Protein AF-A0A8H7QK70-F1 (afdb_monomer_lite)

Secondary structure (DSSP, 8-state):
-HHHHHHHTHHHHHHHHHHHHHHTTHHHHHHT---TTTS-HHHHHHHHHHHHHTHHHHHHHHSGGGHHHHHHHHHHHHHHHHHHHHHHHS--TTT-HHHHHHHHHHHHHHHHHHHHHHHHHHHHHHHHTT-

Structure (mmCIF, N/CA/C/O backbone):
data_AF-A0A8H7QK70-F1
#
_entry.id   AF-A0A8H7QK70-F1
#
loop_
_atom_site.group_PDB
_atom_site.id
_atom_site.type_symbol
_atom_site.label_atom_id
_atom_site.label_alt_id
_atom_site.label_comp_id
_atom_site.label_asym_id
_atom_site.label_entity_id
_atom_site.label_seq_id
_atom_site.pdbx_PDB_ins_code
_atom_site.Cartn_x
_atom_site.Cartn_y
_atom_site.Cartn_z
_atom_site.occupancy
_atom_site.B_iso_or_equiv
_atom_site.auth_seq_id
_atom_site.auth_comp_id
_atom_site.auth_asym_id
_atom_site.auth_atom_id
_atom_site.pdbx_PDB_model_num
ATOM 1 N N . THR A 1 1 ? 9.447 -14.482 -4.063 1.00 76.56 1 THR A N 1
ATOM 2 C CA . THR A 1 1 ? 10.797 -13.894 -4.244 1.00 76.56 1 THR A CA 1
ATOM 3 C C . THR A 1 1 ? 10.687 -12.385 -4.410 1.00 76.56 1 THR A C 1
ATOM 5 O O . THR A 1 1 ? 9.626 -11.909 -4.800 1.00 76.56 1 THR A O 1
ATOM 8 N N . LYS A 1 2 ? 11.745 -11.617 -4.104 1.00 82.94 2 LYS A N 1
ATOM 9 C CA . LYS A 1 2 ? 11.746 -10.138 -4.159 1.00 82.94 2 LYS A CA 1
ATOM 10 C C . LYS A 1 2 ? 11.273 -9.583 -5.514 1.00 82.94 2 LYS A C 1
ATOM 12 O O . LYS A 1 2 ? 10.396 -8.728 -5.553 1.00 82.94 2 LYS A O 1
ATOM 17 N N . GLU A 1 3 ? 11.760 -10.158 -6.614 1.00 81.19 3 GLU A N 1
ATOM 18 C CA . GLU A 1 3 ? 11.419 -9.703 -7.970 1.00 81.19 3 GLU A CA 1
ATOM 19 C C . GLU A 1 3 ? 9.930 -9.833 -8.313 1.00 81.19 3 GLU A C 1
ATOM 21 O O . GLU A 1 3 ? 9.379 -8.992 -9.019 1.00 81.19 3 GLU A O 1
ATOM 26 N N . TYR A 1 4 ? 9.247 -10.853 -7.786 1.00 85.38 4 TYR A N 1
ATOM 27 C CA . TYR A 1 4 ? 7.809 -11.019 -7.997 1.00 85.38 4 TYR A CA 1
ATOM 28 C C . TYR A 1 4 ? 7.014 -9.852 -7.393 1.00 85.38 4 TYR A C 1
ATOM 30 O O . TYR A 1 4 ? 6.127 -9.289 -8.038 1.00 85.38 4 TYR A O 1
ATOM 38 N N . TYR A 1 5 ? 7.342 -9.450 -6.166 1.00 87.06 5 TYR A N 1
ATOM 39 C CA . TYR A 1 5 ? 6.657 -8.344 -5.497 1.00 87.06 5 TYR A CA 1
ATOM 40 C C . TYR A 1 5 ? 6.986 -6.989 -6.142 1.00 87.06 5 TYR A C 1
ATOM 42 O O . TYR A 1 5 ? 6.116 -6.120 -6.239 1.00 87.06 5 TYR A O 1
ATOM 50 N N . ASP A 1 6 ? 8.196 -6.844 -6.687 1.00 85.44 6 ASP A N 1
ATOM 51 C CA . ASP A 1 6 ? 8.583 -5.674 -7.479 1.00 85.44 6 ASP A CA 1
ATOM 52 C C . ASP A 1 6 ? 7.815 -5.590 -8.811 1.00 85.44 6 ASP A C 1
ATOM 54 O O . ASP A 1 6 ? 7.361 -4.508 -9.195 1.00 85.44 6 ASP A O 1
ATOM 58 N N . LEU A 1 7 ? 7.622 -6.722 -9.500 1.00 85.38 7 LEU A N 1
ATOM 59 C CA . LEU A 1 7 ? 6.871 -6.803 -10.761 1.00 85.38 7 LEU A CA 1
ATOM 60 C C . LEU A 1 7 ? 5.371 -6.566 -10.572 1.00 85.38 7 LEU A C 1
ATOM 62 O O . LEU A 1 7 ? 4.743 -5.888 -11.387 1.00 85.38 7 LEU A O 1
ATOM 66 N N . THR A 1 8 ? 4.793 -7.123 -9.510 1.00 89.25 8 THR A N 1
ATOM 67 C CA . THR A 1 8 ? 3.363 -6.967 -9.202 1.00 89.25 8 THR A CA 1
ATOM 68 C C . THR A 1 8 ? 3.035 -5.607 -8.592 1.00 89.25 8 THR A C 1
ATOM 70 O O . THR A 1 8 ? 1.892 -5.163 -8.672 1.00 89.25 8 THR A O 1
ATOM 73 N N . GLY A 1 9 ? 4.026 -4.928 -8.005 1.00 88.06 9 GLY A N 1
ATOM 74 C CA . GLY A 1 9 ? 3.850 -3.640 -7.337 1.00 88.06 9 GLY A CA 1
ATOM 75 C C . GLY A 1 9 ? 3.151 -3.739 -5.979 1.00 88.06 9 GLY A C 1
ATOM 76 O O . GLY A 1 9 ? 2.807 -2.704 -5.402 1.00 88.06 9 GLY A O 1
ATOM 77 N N . SER A 1 10 ? 2.958 -4.951 -5.451 1.00 88.62 10 SER A N 1
ATOM 78 C CA . SER A 1 10 ? 2.216 -5.190 -4.211 1.00 88.62 10 SER A CA 1
ATOM 79 C C . SER A 1 10 ? 2.856 -4.500 -3.011 1.00 88.62 10 SER A C 1
ATOM 81 O O . SER A 1 10 ? 2.143 -3.892 -2.229 1.00 88.62 10 SER A O 1
ATOM 83 N N . THR A 1 11 ? 4.188 -4.500 -2.894 1.00 90.62 11 THR A N 1
ATOM 84 C CA . THR A 1 11 ? 4.890 -3.860 -1.766 1.00 90.62 11 THR A CA 1
ATOM 85 C C . THR A 1 11 ? 4.605 -2.363 -1.706 1.00 90.62 11 THR A C 1
ATOM 87 O O . THR A 1 11 ? 4.284 -1.819 -0.654 1.00 90.62 11 THR A O 1
ATOM 90 N N . LYS A 1 12 ? 4.667 -1.686 -2.860 1.00 90.25 12 LYS A N 1
ATOM 91 C CA . LYS A 1 12 ? 4.374 -0.249 -2.955 1.00 90.25 12 LYS A CA 1
ATOM 92 C C . LYS A 1 12 ? 2.921 0.040 -2.608 1.00 90.25 12 LYS A C 1
ATOM 94 O O . LYS A 1 12 ? 2.638 1.033 -1.944 1.00 90.25 12 LYS A O 1
ATOM 99 N N . TYR A 1 13 ? 2.017 -0.828 -3.057 1.00 91.00 13 TYR A N 1
ATOM 100 C CA . TYR A 1 13 ? 0.612 -0.736 -2.701 1.00 91.00 13 TYR A CA 1
ATOM 101 C C . TYR A 1 13 ? 0.392 -0.923 -1.197 1.00 91.00 13 TYR A C 1
ATOM 103 O O . TYR A 1 13 ? -0.272 -0.088 -0.600 1.00 91.00 13 TYR A O 1
ATOM 111 N N . SER A 1 14 ? 0.987 -1.943 -0.575 1.00 90.88 14 SER A N 1
ATOM 112 C CA . SER A 1 14 ? 0.867 -2.200 0.863 1.00 90.88 14 SER A CA 1
ATOM 113 C C . SER A 1 14 ? 1.360 -1.018 1.695 1.00 90.88 14 SER A C 1
ATOM 115 O O . SER A 1 14 ? 0.660 -0.590 2.604 1.00 90.88 14 SER A O 1
ATOM 117 N N . ILE A 1 15 ? 2.503 -0.422 1.335 1.00 93.81 15 ILE A N 1
ATOM 118 C CA . ILE A 1 15 ? 3.018 0.783 2.008 1.00 93.81 15 ILE A CA 1
ATOM 119 C C . ILE A 1 15 ? 2.037 1.953 1.866 1.00 93.81 15 ILE A C 1
ATOM 121 O O . ILE A 1 15 ? 1.748 2.646 2.837 1.00 93.81 15 ILE A O 1
ATOM 125 N N . LYS A 1 16 ? 1.507 2.182 0.657 1.00 93.12 16 LYS A N 1
ATOM 126 C CA . LYS A 1 16 ? 0.509 3.234 0.415 1.00 93.12 16 LYS A CA 1
ATOM 127 C C . LYS A 1 16 ? -0.771 2.981 1.215 1.00 93.12 16 LYS A C 1
ATOM 129 O O . LYS A 1 16 ? -1.338 3.921 1.756 1.00 93.12 16 LYS A O 1
ATOM 134 N N . LEU A 1 17 ? -1.230 1.733 1.264 1.00 92.56 17 LEU A N 1
ATOM 135 C CA . LEU A 1 17 ? -2.425 1.345 1.999 1.00 92.56 17 LEU A CA 1
ATOM 136 C C . LEU A 1 17 ? -2.236 1.587 3.494 1.00 92.56 17 LEU A C 1
ATOM 138 O O . LEU A 1 17 ? -3.126 2.165 4.099 1.00 92.56 17 LEU A O 1
ATOM 142 N N . GLN A 1 18 ? -1.081 1.216 4.054 1.00 94.06 18 GLN A N 1
ATOM 143 C CA . GLN A 1 18 ? -0.784 1.436 5.467 1.00 94.06 18 GLN A CA 1
ATOM 144 C C . GLN A 1 18 ? -0.815 2.923 5.824 1.00 94.06 18 GLN A C 1
ATOM 146 O O . GLN A 1 18 ? -1.542 3.303 6.729 1.00 94.06 18 GLN A O 1
ATOM 151 N N . ARG A 1 19 ? -0.159 3.780 5.031 1.00 95.44 19 ARG A N 1
ATOM 152 C CA . ARG A 1 19 ? -0.229 5.238 5.235 1.00 95.44 19 ARG A CA 1
ATOM 153 C C . ARG A 1 19 ? -1.664 5.755 5.239 1.00 95.44 19 ARG A C 1
ATOM 155 O O . ARG A 1 19 ? -2.027 6.546 6.093 1.00 95.44 19 ARG A O 1
ATOM 162 N N . LEU A 1 20 ? -2.495 5.265 4.317 1.00 93.06 20 LEU A N 1
ATOM 163 C CA . LEU A 1 20 ? -3.903 5.658 4.261 1.00 93.06 20 LEU A CA 1
ATOM 164 C C . LEU A 1 20 ? -4.701 5.147 5.466 1.00 93.06 20 LEU A C 1
ATOM 166 O O . LEU A 1 20 ? -5.644 5.816 5.875 1.00 93.06 20 LEU A O 1
ATOM 170 N N . LYS A 1 21 ? -4.360 3.975 6.017 1.00 93.62 21 LYS A N 1
ATOM 171 C CA . LYS A 1 21 ? -4.966 3.480 7.260 1.00 93.62 21 LYS A CA 1
ATOM 172 C C . LYS A 1 21 ? -4.600 4.379 8.433 1.00 93.62 21 LYS A C 1
ATOM 174 O O . LYS A 1 21 ? -5.492 4.742 9.194 1.00 93.62 21 LYS A O 1
ATOM 179 N N . ASP A 1 22 ? -3.331 4.764 8.531 1.00 94.75 22 ASP A N 1
ATOM 180 C CA . ASP A 1 22 ? -2.828 5.635 9.593 1.00 94.75 22 ASP A CA 1
ATOM 181 C C . ASP A 1 22 ? -3.488 7.025 9.508 1.00 94.75 22 ASP A C 1
ATOM 183 O O . ASP A 1 22 ? -4.054 7.501 10.487 1.00 94.75 22 ASP A O 1
ATOM 187 N N . GLU A 1 23 ? -3.533 7.627 8.313 1.00 93.69 23 GLU A N 1
ATOM 188 C CA . GLU A 1 23 ? -4.188 8.922 8.051 1.00 93.69 23 GLU A CA 1
ATOM 189 C C . GLU A 1 23 ? -5.688 8.924 8.384 1.00 93.69 23 GLU A C 1
ATOM 191 O O . GLU A 1 23 ? -6.238 9.950 8.779 1.00 93.69 23 GLU A O 1
ATOM 196 N N . ARG A 1 24 ? -6.372 7.787 8.201 1.00 91.38 24 ARG A N 1
ATOM 197 C CA . ARG A 1 24 ? -7.815 7.648 8.459 1.00 91.38 24 ARG A CA 1
ATOM 198 C C . ARG A 1 24 ? -8.142 7.074 9.838 1.00 91.38 24 ARG A C 1
ATOM 200 O O . ARG A 1 24 ? -9.313 6.811 10.099 1.00 91.38 24 ARG A O 1
ATOM 207 N N . GLY A 1 25 ? -7.141 6.842 10.689 1.00 92.38 25 GLY A N 1
ATOM 208 C CA . GLY A 1 25 ? -7.339 6.257 12.018 1.00 92.38 25 GLY A CA 1
ATOM 209 C C . GLY A 1 25 ? -7.873 4.819 11.998 1.00 92.38 25 GLY A C 1
ATOM 210 O O . GLY A 1 25 ? -8.492 4.386 12.960 1.00 92.38 25 GLY A O 1
ATOM 211 N N . ILE A 1 26 ? -7.654 4.070 10.913 1.00 93.62 26 ILE A N 1
ATOM 212 C CA . ILE A 1 26 ? -8.090 2.668 10.781 1.00 93.62 26 ILE A CA 1
ATOM 213 C C . ILE A 1 26 ? -7.145 1.727 11.524 1.00 93.62 26 ILE A C 1
ATOM 215 O O . ILE A 1 26 ? -7.580 0.729 12.086 1.00 93.62 26 ILE A O 1
ATOM 219 N N . THR A 1 27 ? -5.851 2.044 11.541 1.00 93.88 27 THR A N 1
ATOM 220 C CA . THR A 1 27 ? -4.828 1.228 12.201 1.00 93.88 27 THR A CA 1
ATOM 221 C C . THR A 1 27 ? -5.149 0.917 13.668 1.00 93.88 27 THR A C 1
ATOM 223 O O . THR A 1 27 ? -5.186 -0.269 13.973 1.00 93.88 27 THR A O 1
ATOM 226 N N . PRO A 1 28 ? -5.458 1.892 14.551 1.00 91.94 28 PRO A N 1
ATOM 227 C CA . PRO A 1 28 ? -5.802 1.596 15.948 1.00 91.94 28 PRO A CA 1
ATOM 228 C C . PRO A 1 28 ? -7.058 0.723 16.085 1.00 91.94 28 PRO A C 1
ATOM 230 O O . PRO A 1 28 ? -7.121 -0.155 16.936 1.00 91.94 28 PRO A O 1
ATOM 233 N N . ILE A 1 29 ? -8.038 0.915 15.196 1.00 91.25 29 ILE A N 1
ATOM 234 C CA . ILE A 1 29 ? -9.266 0.113 15.166 1.00 91.25 29 ILE A CA 1
ATOM 235 C C . ILE A 1 29 ? -8.913 -1.366 14.899 1.00 91.25 29 ILE A C 1
ATOM 237 O O . ILE A 1 29 ? -9.409 -2.273 15.565 1.00 91.25 29 ILE A O 1
ATOM 241 N N . GLU A 1 30 ? -8.007 -1.633 13.958 1.00 88.12 30 GLU A N 1
ATOM 242 C CA . GLU A 1 30 ? -7.608 -2.999 13.592 1.00 88.12 30 GLU A CA 1
ATOM 243 C C . GLU A 1 30 ? -6.596 -3.648 14.544 1.00 88.12 30 GLU A C 1
ATOM 245 O O . GLU A 1 30 ? -6.640 -4.865 14.722 1.00 88.12 30 GLU A O 1
ATOM 250 N N . THR A 1 31 ? -5.672 -2.882 15.132 1.00 87.38 31 THR A N 1
ATOM 251 C CA . THR A 1 31 ? -4.597 -3.433 15.978 1.00 87.38 31 THR A CA 1
ATOM 252 C C . THR A 1 31 ? -5.109 -4.029 17.276 1.00 87.38 31 THR A C 1
ATOM 254 O O . THR A 1 31 ? -4.531 -4.998 17.761 1.00 87.38 31 THR A O 1
ATOM 257 N N . ASP A 1 32 ? -6.212 -3.500 17.797 1.00 79.31 32 ASP A N 1
ATOM 258 C CA . ASP A 1 32 ? -6.761 -3.921 19.084 1.00 79.31 32 ASP A CA 1
ATOM 259 C C . ASP A 1 32 ? -7.619 -5.194 18.969 1.00 79.31 32 ASP A C 1
ATOM 261 O O . ASP A 1 32 ? -8.288 -5.577 19.926 1.00 79.31 32 ASP A O 1
ATOM 265 N N . MET A 1 33 ? -7.613 -5.867 17.806 1.00 82.50 33 MET A N 1
ATOM 266 C CA . MET A 1 33 ? -8.411 -7.067 17.559 1.00 82.50 33 MET A CA 1
ATOM 267 C C . MET A 1 33 ? -7.950 -8.246 18.427 1.00 82.50 33 MET A C 1
ATOM 269 O O . MET A 1 33 ? -6.869 -8.799 18.200 1.00 82.50 33 MET A O 1
ATOM 273 N N . PRO A 1 34 ? -8.780 -8.717 19.376 1.00 84.62 34 PRO A N 1
ATOM 274 C CA . PRO A 1 34 ? -8.449 -9.885 20.162 1.00 84.62 34 PRO A CA 1
ATOM 275 C C . PRO A 1 34 ? -8.555 -11.156 19.316 1.00 84.62 34 PRO A C 1
ATOM 277 O O . PRO A 1 34 ? -9.495 -11.352 18.540 1.00 84.62 34 PRO A O 1
ATOM 280 N N . VAL A 1 35 ? -7.615 -12.078 19.516 1.00 83.56 35 VAL A N 1
ATOM 281 C CA . VAL A 1 35 ? -7.652 -13.392 18.868 1.00 83.56 35 VAL A CA 1
ATOM 282 C C . VAL A 1 35 ? -8.736 -14.250 19.522 1.00 83.56 35 VAL A C 1
ATOM 284 O O . VAL A 1 35 ? -8.688 -14.523 20.721 1.00 83.56 35 VAL A O 1
ATOM 287 N N . THR A 1 36 ? -9.691 -14.731 18.720 1.00 78.19 36 THR A N 1
ATOM 288 C CA . THR A 1 36 ? -10.862 -15.512 19.175 1.00 78.19 36 THR A CA 1
ATOM 289 C C . THR A 1 36 ? -10.510 -16.731 20.024 1.00 78.19 36 THR A C 1
ATOM 291 O O . THR A 1 36 ? -11.285 -17.121 20.886 1.00 78.19 36 THR A O 1
ATOM 294 N N . LYS A 1 37 ? -9.345 -17.341 19.784 1.00 84.12 37 LYS A N 1
ATOM 295 C CA . LYS A 1 37 ? -8.899 -18.561 20.472 1.00 84.12 37 LYS A CA 1
ATOM 296 C C . LYS A 1 37 ? -8.326 -18.320 21.870 1.00 84.12 37 LYS A C 1
ATOM 298 O O . LYS A 1 37 ? -8.301 -19.249 22.664 1.00 84.12 37 LYS A O 1
ATOM 303 N N . THR A 1 38 ? -7.816 -17.123 22.148 1.00 85.81 38 THR A N 1
ATOM 304 C CA . THR A 1 38 ? -7.050 -16.827 23.375 1.00 85.81 38 THR A CA 1
ATOM 305 C C . THR A 1 38 ? -7.679 -15.726 24.221 1.00 85.81 38 THR A C 1
ATOM 307 O O . THR A 1 38 ? -7.224 -15.464 25.329 1.00 85.81 38 THR A O 1
ATOM 310 N N . CYS A 1 39 ? -8.703 -15.056 23.700 1.00 89.88 39 CYS A N 1
ATOM 311 C CA . CYS A 1 39 ? -9.380 -13.957 24.364 1.00 89.88 39 CYS A CA 1
ATOM 312 C C . CYS A 1 39 ? -10.524 -14.451 25.257 1.00 89.88 39 CYS A C 1
ATOM 314 O O . CYS A 1 39 ? -11.245 -15.382 24.903 1.00 89.88 39 CYS A O 1
ATOM 316 N N . GLN A 1 40 ? -10.734 -13.786 26.394 1.00 91.31 40 GLN A N 1
ATOM 317 C CA . GLN A 1 40 ? -11.938 -13.984 27.197 1.00 91.31 40 GLN A CA 1
ATOM 318 C C . GLN A 1 40 ? -13.183 -13.496 26.439 1.00 91.31 40 GLN A C 1
ATOM 320 O O . GLN A 1 40 ? -13.145 -12.489 25.732 1.00 91.31 40 GLN A O 1
ATOM 325 N N . ALA A 1 41 ? -14.318 -14.172 26.632 1.00 90.69 41 ALA A N 1
ATOM 326 C CA . ALA A 1 41 ? -15.564 -13.855 25.929 1.00 90.69 41 ALA A CA 1
ATOM 327 C C . ALA A 1 41 ? -16.031 -12.399 26.137 1.00 90.69 41 ALA A C 1
ATOM 329 O O . ALA A 1 41 ? -16.534 -11.771 25.208 1.00 90.69 41 ALA A O 1
ATOM 330 N N . THR A 1 42 ? -15.819 -11.843 27.332 1.00 91.75 42 THR A N 1
ATOM 331 C CA . THR A 1 42 ? -16.163 -10.455 27.676 1.00 91.75 42 THR A CA 1
ATOM 332 C C . THR A 1 42 ? -15.361 -9.446 26.856 1.00 91.75 42 THR A C 1
ATOM 334 O O . THR A 1 42 ? -15.943 -8.541 26.266 1.00 91.75 42 THR A O 1
ATOM 337 N N . VAL A 1 43 ? -14.044 -9.636 26.753 1.00 90.81 43 VAL A N 1
ATOM 338 C CA . VAL A 1 43 ? -13.139 -8.787 25.961 1.00 90.81 43 VAL A CA 1
ATOM 339 C C . VAL A 1 43 ? -13.428 -8.918 24.462 1.00 90.81 43 VAL A C 1
ATOM 341 O O . VAL A 1 43 ? -13.356 -7.948 23.709 1.00 90.81 43 VAL A O 1
ATOM 344 N N . TYR A 1 44 ? -13.808 -10.112 24.007 1.00 90.75 44 TYR A N 1
ATOM 345 C CA . TYR A 1 44 ? -14.243 -10.297 22.627 1.00 90.75 44 TYR A CA 1
ATOM 346 C C . TYR A 1 44 ? -15.530 -9.515 22.333 1.00 90.75 44 TYR A C 1
ATOM 348 O O . TYR A 1 44 ? -15.610 -8.809 21.326 1.00 90.75 44 TYR A O 1
ATOM 356 N N . LEU A 1 45 ? -16.521 -9.580 23.228 1.00 91.31 45 LEU A N 1
ATOM 357 C CA . LEU A 1 45 ? -17.781 -8.854 23.075 1.00 91.31 45 LEU A CA 1
ATOM 358 C C . LEU A 1 45 ? -17.562 -7.334 23.047 1.00 91.31 45 LEU A C 1
ATOM 360 O O . LEU A 1 45 ? -18.109 -6.670 22.168 1.00 91.31 45 LEU A O 1
ATOM 364 N N . THR A 1 46 ? -16.734 -6.791 23.945 1.00 92.06 46 THR A N 1
ATOM 365 C CA . THR A 1 46 ? -16.426 -5.350 23.985 1.00 92.06 46 THR A CA 1
ATOM 366 C C . THR A 1 46 ? -15.709 -4.876 22.723 1.00 92.06 46 THR A C 1
ATOM 368 O O . THR A 1 46 ? -16.019 -3.810 22.195 1.00 92.06 46 THR A O 1
ATOM 371 N N . TYR A 1 47 ? -14.794 -5.676 22.175 1.00 91.12 47 TYR A N 1
ATOM 372 C CA . TYR A 1 47 ? -14.182 -5.347 20.891 1.00 91.12 47 TYR A CA 1
ATOM 373 C C . TYR A 1 47 ? -15.197 -5.407 19.741 1.00 91.12 47 TYR A C 1
ATOM 375 O O . TYR A 1 47 ? -15.207 -4.554 18.852 1.00 91.12 47 TYR A O 1
ATOM 383 N N . THR A 1 48 ? -16.097 -6.392 19.765 1.00 90.12 48 THR A N 1
ATOM 384 C CA . THR A 1 48 ? -17.134 -6.539 18.735 1.00 90.12 48 THR A CA 1
ATOM 385 C C . THR A 1 48 ? -18.074 -5.330 18.729 1.00 90.12 48 THR A C 1
ATOM 387 O O . THR A 1 48 ? -18.385 -4.794 17.663 1.00 90.12 48 THR A O 1
ATOM 390 N N . THR A 1 49 ? -18.481 -4.837 19.904 1.00 93.56 49 THR A N 1
ATOM 391 C CA . THR A 1 49 ? -19.286 -3.610 20.008 1.00 93.56 49 THR A CA 1
ATOM 392 C C . THR A 1 49 ? -18.504 -2.381 19.541 1.00 93.56 49 THR A C 1
ATOM 394 O O . THR A 1 49 ? -19.056 -1.558 18.807 1.00 93.56 49 THR A O 1
ATOM 397 N N . TYR A 1 50 ? -17.210 -2.289 19.864 1.00 93.31 50 TYR A N 1
ATOM 398 C CA . TYR A 1 50 ? -16.326 -1.227 19.379 1.00 93.31 50 TYR A CA 1
ATOM 399 C C . TYR A 1 50 ? -16.204 -1.210 17.840 1.00 93.31 50 TYR A C 1
ATOM 401 O O . TYR A 1 50 ? -16.335 -0.146 17.228 1.00 93.31 50 TYR A O 1
ATOM 409 N N . MET A 1 51 ? -16.060 -2.370 17.186 1.00 91.94 51 MET A N 1
ATOM 410 C CA . MET A 1 51 ? -16.085 -2.485 15.715 1.00 91.94 51 MET A CA 1
ATOM 411 C C . MET A 1 51 ? -17.410 -2.018 15.116 1.00 91.94 51 MET A C 1
ATOM 413 O O . MET A 1 51 ? -17.428 -1.268 14.138 1.00 91.94 51 MET A O 1
ATOM 417 N N . LEU A 1 52 ? -18.531 -2.449 15.699 1.00 93.06 52 LEU A N 1
ATOM 418 C CA . LEU A 1 52 ? -19.866 -2.095 15.216 1.00 93.06 52 LEU A CA 1
ATOM 419 C C . LEU A 1 52 ? -20.157 -0.596 15.345 1.00 93.06 52 LEU A C 1
ATOM 421 O O . LEU A 1 52 ? -20.872 -0.038 14.502 1.00 93.06 52 LEU A O 1
ATOM 425 N N . LEU A 1 53 ? -19.585 0.058 16.358 1.00 95.50 53 LEU A N 1
ATOM 426 C CA . LEU A 1 53 ? -19.649 1.507 16.541 1.00 95.50 53 LEU A CA 1
ATOM 427 C C . LEU A 1 53 ? -18.881 2.249 15.433 1.00 95.50 53 LEU A C 1
ATOM 429 O O . LEU A 1 53 ? -19.387 3.227 14.888 1.00 95.50 53 LEU A O 1
ATOM 433 N N . HIS A 1 54 ? -17.725 1.726 15.012 1.00 93.50 54 HIS A N 1
ATOM 434 C CA . HIS A 1 54 ? -16.883 2.313 13.958 1.00 93.50 54 HIS A CA 1
ATOM 435 C C . HIS A 1 54 ? -17.173 1.781 12.541 1.00 93.50 54 HIS A C 1
ATOM 437 O O . HIS A 1 54 ? -16.431 2.073 11.596 1.00 93.50 54 HIS A O 1
ATOM 443 N N . ARG A 1 55 ? -18.266 1.027 12.353 1.00 92.56 55 ARG A N 1
ATOM 444 C CA . ARG A 1 55 ? -18.582 0.343 11.084 1.00 92.56 55 ARG A CA 1
ATOM 445 C C . ARG A 1 55 ? -18.608 1.270 9.870 1.00 92.56 55 ARG A C 1
ATOM 447 O O . ARG A 1 55 ? -18.146 0.889 8.802 1.00 92.56 55 ARG A O 1
ATOM 454 N N . HIS A 1 56 ? -19.121 2.490 10.027 1.00 93.06 56 HIS A N 1
ATOM 455 C CA . HIS A 1 56 ? -19.239 3.453 8.928 1.00 93.06 56 HIS A CA 1
ATOM 456 C C . HIS A 1 56 ? -17.867 3.899 8.433 1.00 93.06 56 HIS A C 1
ATOM 458 O O . HIS A 1 56 ? -17.626 3.943 7.231 1.00 93.06 56 HIS A O 1
ATOM 464 N N . THR A 1 57 ? -16.940 4.159 9.354 1.00 92.25 57 THR A N 1
ATOM 465 C CA . THR A 1 57 ? -15.550 4.510 9.042 1.00 92.25 57 THR A CA 1
ATOM 466 C C . THR A 1 57 ? -14.854 3.371 8.299 1.00 92.25 57 THR A C 1
ATOM 468 O O . THR A 1 57 ? -14.213 3.604 7.271 1.00 92.25 57 THR A O 1
ATOM 471 N N . LEU A 1 58 ? -15.050 2.130 8.761 1.00 91.00 58 LEU A N 1
ATOM 472 C CA . LEU A 1 58 ? -14.508 0.929 8.124 1.00 91.00 58 LEU A CA 1
ATOM 473 C C . LEU A 1 58 ? -15.096 0.703 6.722 1.00 91.00 58 LEU A C 1
ATOM 475 O O . LEU A 1 58 ? -14.337 0.519 5.770 1.00 91.00 58 LEU A O 1
ATOM 479 N N . PHE A 1 59 ? -16.420 0.782 6.558 1.00 91.25 59 PHE A N 1
ATOM 480 C CA . PHE A 1 59 ? -17.073 0.625 5.254 1.00 91.25 59 PHE A CA 1
ATOM 481 C C . PHE A 1 59 ? -16.696 1.737 4.274 1.00 91.25 59 PHE A C 1
ATOM 483 O O 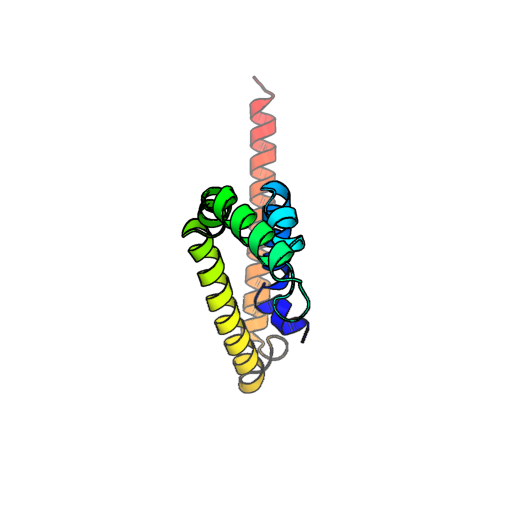. PHE A 1 59 ? -16.426 1.456 3.109 1.00 91.25 59 PHE A O 1
ATOM 490 N N . ASN A 1 60 ? -16.581 2.983 4.733 1.00 90.94 60 ASN A N 1
ATOM 491 C CA . ASN A 1 60 ? -16.121 4.090 3.895 1.00 90.94 60 ASN A CA 1
ATOM 492 C C . ASN A 1 60 ? -14.655 3.929 3.465 1.00 90.94 60 ASN A C 1
ATOM 494 O O . ASN A 1 60 ? -14.275 4.368 2.376 1.00 90.94 60 ASN A O 1
ATOM 498 N N . PHE A 1 61 ? -13.810 3.321 4.302 1.00 90.88 61 PHE A N 1
ATOM 499 C CA . PHE A 1 61 ? -12.411 3.066 3.966 1.00 90.88 61 PHE A CA 1
ATOM 500 C C . PHE A 1 61 ? -12.236 1.884 3.002 1.00 90.88 61 PHE A C 1
ATOM 502 O O . PHE A 1 61 ? -11.492 1.998 2.023 1.00 90.88 61 PHE A O 1
ATOM 509 N N . TYR A 1 62 ? -12.923 0.771 3.268 1.00 89.12 62 TYR A N 1
ATOM 510 C CA . TYR A 1 62 ? -12.831 -0.475 2.498 1.00 89.12 62 TYR A CA 1
ATOM 511 C C . TYR A 1 62 ? -13.846 -0.600 1.360 1.00 89.12 62 TYR A C 1
ATOM 513 O O . TYR A 1 62 ? -13.851 -1.608 0.657 1.00 89.12 62 TYR A O 1
ATOM 521 N N . GLY A 1 63 ? -14.686 0.413 1.159 1.00 86.12 63 GLY A N 1
ATOM 522 C CA . GLY A 1 63 ? -15.695 0.429 0.110 1.00 86.12 63 GLY A CA 1
ATOM 523 C C . GLY A 1 63 ? -15.128 0.464 -1.314 1.00 86.12 63 GLY A C 1
ATOM 524 O O . GLY A 1 63 ? -13.916 0.478 -1.556 1.00 86.12 63 GLY A O 1
ATOM 525 N N . PHE A 1 64 ? -16.049 0.555 -2.276 1.00 77.38 64 PHE A N 1
ATOM 526 C CA . PHE A 1 64 ? -15.817 0.426 -3.723 1.00 77.38 64 PHE A CA 1
ATOM 527 C C . PHE A 1 64 ? -14.699 1.322 -4.290 1.00 77.38 64 PHE A C 1
ATOM 529 O O . PHE A 1 64 ? -14.066 1.004 -5.298 1.00 77.38 64 PHE A O 1
ATOM 536 N N . GLN A 1 65 ? -14.381 2.435 -3.622 1.00 78.00 65 GLN A N 1
ATOM 537 C CA . GLN A 1 65 ? -13.315 3.354 -4.032 1.00 78.00 65 GLN A CA 1
ATOM 538 C C . GLN A 1 65 ? -11.946 2.660 -4.193 1.00 78.00 65 GLN A C 1
ATOM 540 O O . GLN A 1 65 ? -11.097 3.128 -4.959 1.00 78.00 65 GLN A O 1
ATOM 545 N N . ARG A 1 66 ? -11.727 1.532 -3.503 1.00 79.12 66 ARG A N 1
ATOM 546 C CA . ARG A 1 66 ? -10.486 0.743 -3.555 1.00 79.12 66 ARG A CA 1
ATOM 547 C C . ARG A 1 66 ? -10.474 -0.345 -4.632 1.00 79.12 66 ARG A C 1
ATOM 549 O O . ARG A 1 66 ? -9.407 -0.903 -4.896 1.00 79.12 66 ARG A O 1
ATOM 556 N N . ASP A 1 67 ? -11.590 -0.620 -5.303 1.00 83.88 67 ASP A N 1
ATOM 557 C CA . ASP A 1 67 ? -11.672 -1.709 -6.288 1.00 83.88 67 ASP A CA 1
ATOM 558 C C . ASP A 1 67 ? -10.774 -1.478 -7.500 1.00 83.88 67 ASP A C 1
ATOM 560 O O . ASP A 1 67 ? -10.199 -2.421 -8.047 1.00 83.88 67 ASP A O 1
ATOM 564 N N . LYS A 1 68 ? -10.540 -0.211 -7.856 1.00 86.69 68 LYS A N 1
ATOM 565 C CA . LYS A 1 68 ? -9.550 0.163 -8.877 1.00 86.69 68 LYS A CA 1
ATOM 566 C C . LYS A 1 68 ? -8.149 -0.318 -8.505 1.00 86.69 68 LYS A C 1
ATOM 568 O O . LYS A 1 68 ? -7.455 -0.899 -9.337 1.00 86.69 68 LYS A O 1
ATOM 573 N N . ASP A 1 69 ? -7.739 -0.110 -7.255 1.00 86.19 69 ASP A N 1
ATOM 574 C CA . ASP A 1 69 ? -6.433 -0.570 -6.783 1.00 86.19 69 ASP A CA 1
ATOM 575 C C . ASP A 1 69 ? -6.354 -2.107 -6.814 1.00 86.19 69 ASP A C 1
ATOM 577 O O . ASP A 1 69 ? -5.353 -2.671 -7.263 1.00 86.19 69 ASP A O 1
ATOM 581 N N . ARG A 1 70 ? -7.432 -2.790 -6.404 1.00 87.50 70 ARG A N 1
ATOM 582 C CA . ARG A 1 70 ? -7.527 -4.259 -6.423 1.00 87.50 70 ARG A CA 1
ATOM 583 C C . ARG A 1 70 ? -7.419 -4.819 -7.842 1.00 87.50 70 ARG A C 1
ATOM 585 O O . ARG A 1 70 ? -6.679 -5.777 -8.077 1.00 87.50 70 ARG A O 1
ATOM 592 N N . PHE A 1 71 ? -8.084 -4.177 -8.798 1.00 89.94 71 PHE A N 1
ATOM 593 C CA . PHE A 1 71 ? -7.989 -4.501 -10.217 1.00 89.94 71 PHE A CA 1
ATOM 594 C C . PHE A 1 71 ? -6.560 -4.336 -10.749 1.00 89.94 71 PHE A C 1
ATOM 596 O O . PHE A 1 71 ? -6.039 -5.229 -11.423 1.00 89.94 71 PHE A O 1
ATOM 603 N N . PHE A 1 72 ? -5.878 -3.238 -10.405 1.00 87.69 72 PHE A N 1
ATOM 604 C CA . PHE A 1 72 ? -4.489 -3.033 -10.819 1.00 87.69 72 PHE A CA 1
ATOM 605 C C . PHE A 1 72 ? -3.532 -4.069 -10.227 1.00 87.69 72 PHE A C 1
ATOM 607 O O . PHE A 1 72 ? -2.637 -4.529 -10.939 1.00 87.69 72 PHE A O 1
ATOM 614 N N . LEU A 1 73 ? -3.727 -4.483 -8.973 1.00 90.06 73 LEU A N 1
ATOM 615 C CA . LEU A 1 73 ? -2.943 -5.565 -8.368 1.00 90.06 73 LEU A CA 1
ATOM 616 C C . LEU A 1 73 ? -3.151 -6.888 -9.101 1.00 90.06 73 LEU A C 1
ATOM 618 O O . LEU A 1 73 ? -2.180 -7.591 -9.387 1.00 90.06 73 LEU A O 1
ATOM 622 N N . TYR A 1 74 ? -4.397 -7.212 -9.447 1.00 92.19 74 TYR A N 1
ATOM 623 C CA . TYR A 1 74 ? -4.713 -8.415 -10.209 1.00 92.19 74 TYR A CA 1
ATOM 624 C C . TYR A 1 74 ? -4.035 -8.405 -11.587 1.00 92.19 74 TYR A C 1
ATOM 626 O O . TYR A 1 74 ? -3.327 -9.351 -11.940 1.00 92.19 74 TYR A O 1
ATOM 634 N N . GLN A 1 75 ? -4.133 -7.291 -12.320 1.00 91.62 75 GLN A N 1
ATOM 635 C CA . GLN A 1 75 ? -3.395 -7.116 -13.573 1.00 91.62 75 GLN A CA 1
ATOM 636 C C . GLN A 1 75 ? -1.876 -7.216 -13.383 1.00 91.62 75 GLN A C 1
ATOM 638 O O . GLN A 1 75 ? -1.179 -7.765 -14.237 1.00 91.62 75 GLN A O 1
ATOM 643 N N . GLY A 1 76 ? -1.345 -6.668 -12.288 1.00 90.12 76 GLY A N 1
ATOM 644 C CA . GLY A 1 76 ? 0.072 -6.754 -11.939 1.00 90.12 76 GLY A CA 1
ATOM 645 C C . GLY A 1 76 ? 0.533 -8.204 -11.800 1.00 90.12 76 GLY A C 1
ATOM 646 O O . GLY A 1 76 ? 1.563 -8.573 -12.363 1.00 90.12 76 GLY A O 1
ATOM 647 N N . ARG A 1 77 ? -0.266 -9.051 -11.135 1.00 91.06 77 ARG A N 1
ATOM 648 C CA . ARG A 1 77 ? -0.012 -10.499 -11.008 1.00 91.06 77 ARG A CA 1
ATOM 649 C C . ARG A 1 77 ? 0.011 -11.204 -12.360 1.00 91.06 77 ARG A C 1
ATOM 651 O O . ARG A 1 77 ? 0.951 -11.950 -12.631 1.00 91.06 77 ARG A O 1
ATOM 658 N N . GLN A 1 78 ? -0.963 -10.924 -13.224 1.00 92.12 78 GLN A N 1
ATOM 659 C CA . GLN A 1 78 ? -1.003 -11.496 -14.575 1.00 92.12 78 GLN A CA 1
ATOM 660 C C . GLN A 1 78 ? 0.223 -11.087 -15.401 1.00 92.12 78 GLN A C 1
ATOM 662 O O . GLN A 1 78 ? 0.897 -11.935 -15.987 1.00 92.12 78 GLN A O 1
ATOM 667 N N . LYS A 1 79 ? 0.575 -9.796 -15.388 1.00 89.50 79 LYS A N 1
ATOM 668 C CA . LYS A 1 79 ? 1.758 -9.273 -16.089 1.00 89.50 79 LYS A CA 1
ATOM 669 C C . LYS A 1 79 ? 3.053 -9.875 -15.561 1.00 89.50 79 LYS A C 1
ATOM 671 O O . LYS A 1 79 ? 3.939 -10.174 -16.359 1.00 89.50 79 LYS A O 1
ATOM 676 N N . ALA A 1 80 ? 3.179 -10.056 -14.247 1.00 89.88 80 ALA A N 1
ATOM 677 C CA . ALA A 1 80 ? 4.352 -10.681 -13.648 1.00 89.88 80 ALA A CA 1
ATOM 678 C C . ALA A 1 80 ? 4.523 -12.115 -14.165 1.00 89.88 80 ALA A C 1
ATOM 680 O O . ALA A 1 80 ? 5.585 -12.440 -14.690 1.00 89.88 80 ALA A O 1
ATOM 681 N N . SER A 1 81 ? 3.461 -12.928 -14.121 1.00 88.88 81 SER A N 1
ATOM 682 C CA . SER A 1 81 ? 3.478 -14.295 -14.657 1.00 88.88 81 SER A CA 1
ATOM 683 C C . SER A 1 81 ? 3.825 -14.323 -16.151 1.00 88.88 81 SER A C 1
ATOM 685 O O . SER A 1 81 ? 4.764 -15.008 -16.553 1.00 88.88 81 SER A O 1
ATOM 687 N N . GLN A 1 82 ? 3.176 -13.485 -16.964 1.00 88.00 82 GLN A N 1
ATOM 688 C CA . GLN A 1 82 ? 3.469 -13.384 -18.396 1.00 88.00 82 GLN A CA 1
ATOM 689 C C . GLN A 1 82 ? 4.927 -12.984 -18.666 1.00 88.00 82 GLN A C 1
ATOM 691 O O . GLN A 1 82 ? 5.560 -13.495 -19.588 1.00 88.00 82 GLN A O 1
ATOM 696 N N . THR A 1 83 ? 5.481 -12.080 -17.856 1.00 86.12 83 THR A N 1
ATOM 697 C CA . THR A 1 83 ? 6.879 -11.650 -17.981 1.00 86.12 83 THR A CA 1
ATOM 698 C C . THR A 1 83 ? 7.833 -12.793 -17.643 1.00 86.12 83 THR A C 1
ATOM 700 O O . THR A 1 83 ? 8.817 -12.975 -18.356 1.00 86.12 83 THR A O 1
ATOM 703 N N . MET A 1 84 ? 7.530 -13.582 -16.608 1.00 87.06 84 MET A N 1
ATOM 704 C CA . MET A 1 84 ? 8.310 -14.765 -16.229 1.00 87.06 84 MET A CA 1
ATOM 705 C C . MET A 1 84 ? 8.305 -15.821 -17.337 1.00 87.06 84 MET A C 1
ATOM 707 O O . MET A 1 84 ? 9.373 -16.256 -17.763 1.00 87.06 84 MET A O 1
ATOM 711 N N . VAL A 1 85 ? 7.128 -16.160 -17.871 1.00 88.56 85 VAL A N 1
ATOM 712 C CA . VAL A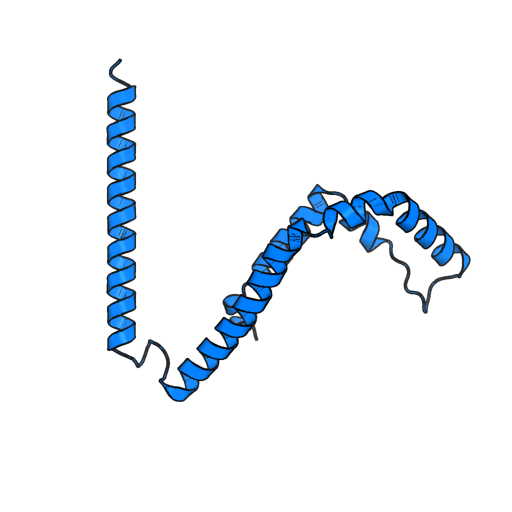 1 85 ? 6.996 -17.107 -18.991 1.00 88.56 85 VAL A CA 1
ATOM 713 C C . VAL A 1 85 ? 7.754 -16.603 -20.217 1.00 88.56 85 VAL A C 1
ATOM 715 O O . VAL A 1 85 ? 8.531 -17.341 -20.813 1.00 88.56 85 VAL A O 1
ATOM 718 N N . ASN A 1 86 ? 7.607 -15.324 -20.569 1.00 85.69 86 ASN A N 1
ATOM 719 C CA . ASN A 1 86 ? 8.316 -14.760 -21.713 1.00 85.69 86 ASN A CA 1
ATOM 720 C C . ASN A 1 86 ? 9.842 -14.771 -21.522 1.00 85.69 86 ASN A C 1
ATOM 722 O O . ASN A 1 86 ? 10.564 -14.941 -22.499 1.00 85.69 86 ASN A O 1
ATOM 726 N N . MET A 1 87 ? 10.340 -14.579 -20.295 1.00 84.25 87 MET A N 1
ATOM 727 C CA . MET A 1 87 ? 11.772 -14.708 -20.006 1.00 84.25 87 MET A CA 1
ATOM 728 C C . MET A 1 87 ? 12.273 -16.145 -20.168 1.00 84.25 87 MET A C 1
ATOM 730 O O . MET A 1 87 ? 13.405 -16.312 -20.611 1.00 84.25 87 MET A O 1
ATOM 734 N N . LEU A 1 88 ? 11.451 -17.146 -19.842 1.00 86.75 88 LEU A N 1
ATOM 735 C CA . LEU A 1 88 ? 11.794 -18.559 -20.003 1.00 86.75 88 LEU 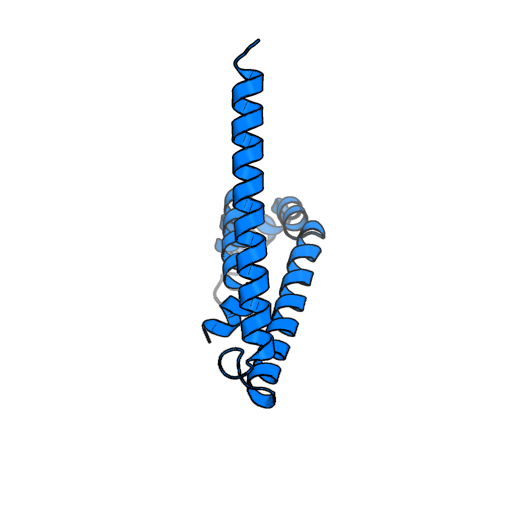A CA 1
ATOM 736 C C . LEU A 1 88 ? 11.791 -18.984 -21.479 1.00 86.75 88 LEU A C 1
ATOM 738 O O . LEU A 1 88 ? 12.745 -19.599 -21.937 1.00 86.75 88 LEU A O 1
ATOM 742 N N . VAL A 1 89 ? 10.742 -18.621 -22.222 1.00 87.69 89 VAL A N 1
ATOM 743 C CA . VAL A 1 89 ? 10.540 -19.058 -23.616 1.00 87.69 89 VAL A CA 1
ATOM 744 C C . VAL A 1 89 ? 11.415 -18.274 -24.593 1.00 87.69 89 VAL A C 1
ATOM 746 O O . VAL A 1 89 ? 12.131 -18.853 -25.400 1.00 87.69 89 VAL A O 1
ATOM 749 N N . ASN A 1 90 ? 11.367 -16.941 -24.526 1.00 83.31 90 ASN A N 1
ATOM 750 C CA . ASN A 1 90 ? 12.007 -16.061 -25.511 1.00 83.31 90 ASN A CA 1
ATOM 751 C C . ASN A 1 90 ? 13.346 -15.488 -25.016 1.00 83.31 90 ASN A C 1
ATOM 753 O O . ASN A 1 90 ? 13.995 -14.710 -25.719 1.00 83.31 90 ASN A O 1
ATOM 757 N N . GLY A 1 91 ? 13.743 -15.815 -23.784 1.00 76.69 91 GLY A N 1
ATOM 758 C CA . GLY A 1 91 ? 14.853 -15.167 -23.102 1.00 76.69 91 GLY A CA 1
ATOM 759 C C . GLY A 1 91 ? 14.501 -13.770 -22.578 1.00 76.69 91 GLY A C 1
ATOM 760 O O . GLY A 1 91 ? 13.490 -13.140 -22.905 1.00 76.69 91 GLY A O 1
ATOM 761 N N . SER A 1 92 ? 15.369 -13.234 -21.721 1.00 75.94 92 SER A N 1
ATOM 762 C CA . SER A 1 92 ? 15.214 -11.866 -21.221 1.00 75.94 92 SER A CA 1
ATOM 763 C C . SER A 1 92 ? 15.552 -10.823 -22.297 1.00 75.94 92 SER A C 1
ATOM 765 O O . SER A 1 92 ? 16.210 -11.105 -23.300 1.00 75.94 92 SER A O 1
ATOM 767 N N . SER A 1 93 ? 15.215 -9.546 -22.056 1.00 71.62 93 SER A N 1
ATOM 768 C CA . SER A 1 93 ? 15.626 -8.451 -22.959 1.00 71.62 93 SER A CA 1
ATOM 769 C C . SER A 1 93 ? 17.150 -8.296 -23.092 1.00 71.62 93 SER A C 1
ATOM 771 O O . SER A 1 93 ? 17.625 -7.519 -23.925 1.00 71.62 93 SER A O 1
ATOM 773 N N . LYS A 1 94 ? 17.923 -8.986 -22.240 1.00 70.56 94 LYS A N 1
ATOM 774 C CA . LYS A 1 94 ? 19.372 -9.107 -22.386 1.00 70.56 94 LYS A CA 1
ATOM 775 C C . LYS A 1 94 ? 19.729 -9.934 -23.615 1.00 70.56 94 LYS A C 1
ATOM 777 O O . LYS A 1 94 ? 20.742 -9.622 -24.210 1.00 70.56 94 LYS A O 1
ATOM 782 N N . TYR A 1 95 ? 18.925 -10.897 -24.046 1.00 71.06 95 TYR A N 1
ATOM 783 C CA . TYR A 1 95 ? 19.251 -11.755 -25.189 1.00 71.06 95 TYR A CA 1
ATOM 784 C C . TYR A 1 95 ? 18.415 -11.416 -26.437 1.00 71.06 95 TYR A C 1
ATOM 786 O O . TYR A 1 95 ? 18.923 -11.519 -27.549 1.00 71.06 95 TYR A O 1
ATOM 794 N N . ASP A 1 96 ? 17.228 -10.816 -26.278 1.00 78.62 96 ASP A N 1
ATOM 795 C CA . ASP A 1 96 ? 16.446 -10.280 -27.406 1.00 78.62 96 ASP A CA 1
ATOM 796 C C . ASP A 1 96 ? 16.946 -8.887 -27.861 1.00 78.62 96 ASP A C 1
ATOM 798 O O 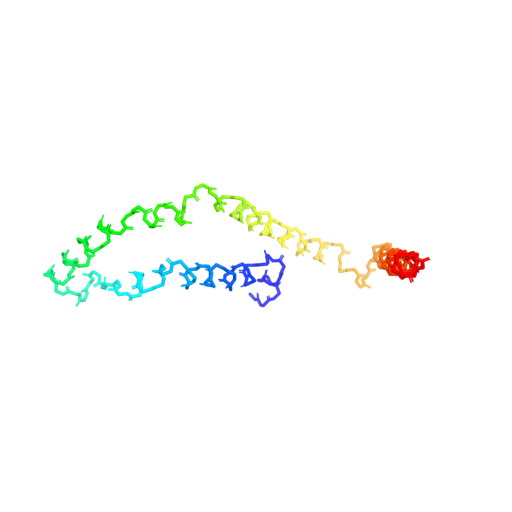. ASP A 1 96 ? 16.630 -7.838 -27.275 1.00 78.62 96 ASP A O 1
ATOM 802 N N . ARG A 1 97 ? 17.716 -8.864 -28.961 1.00 82.25 97 ARG A N 1
ATOM 803 C CA . ARG A 1 97 ? 18.289 -7.641 -29.562 1.00 82.25 97 ARG A CA 1
ATOM 804 C C . ARG A 1 97 ? 17.215 -6.650 -30.027 1.00 82.25 97 ARG A C 1
ATOM 806 O O . ARG A 1 97 ? 17.379 -5.436 -29.843 1.00 82.25 97 ARG A O 1
ATOM 813 N N . LYS A 1 98 ? 16.105 -7.137 -30.595 1.00 84.00 98 LYS A N 1
ATOM 814 C CA . LYS A 1 98 ? 15.002 -6.304 -31.109 1.00 84.00 98 LYS A CA 1
ATOM 815 C C . LYS A 1 98 ? 14.312 -5.590 -29.951 1.00 84.00 98 LYS A C 1
ATOM 817 O O . LYS A 1 98 ? 14.112 -4.367 -29.989 1.00 84.00 98 LYS A O 1
ATOM 822 N N . GLN A 1 99 ? 14.026 -6.322 -28.878 1.00 81.00 99 GLN A N 1
ATOM 823 C CA . GLN A 1 99 ? 13.395 -5.777 -27.682 1.00 81.00 99 GLN A CA 1
ATOM 824 C C . GLN A 1 99 ? 14.322 -4.810 -26.934 1.00 81.00 99 GLN A C 1
ATOM 826 O O . GLN A 1 99 ? 13.873 -3.732 -26.520 1.00 81.00 99 GLN A O 1
ATOM 831 N N . ARG A 1 100 ? 15.624 -5.116 -26.838 1.00 84.25 100 ARG A N 1
ATOM 832 C CA . ARG A 1 100 ? 16.636 -4.220 -26.250 1.00 84.25 100 ARG A CA 1
ATOM 833 C C . ARG A 1 100 ? 16.695 -2.873 -26.975 1.00 84.25 100 ARG A C 1
ATOM 835 O O . ARG A 1 100 ? 16.603 -1.816 -26.342 1.00 84.25 100 ARG A O 1
ATOM 842 N N . ASN A 1 101 ? 16.760 -2.896 -28.306 1.00 88.00 101 ASN A N 1
ATOM 843 C CA . ASN A 1 101 ? 16.805 -1.686 -29.130 1.00 88.00 101 ASN A CA 1
ATOM 844 C C . ASN A 1 101 ? 15.514 -0.864 -29.023 1.00 88.00 101 ASN A C 1
ATOM 846 O O . ASN A 1 101 ? 15.566 0.364 -28.891 1.00 88.00 101 ASN A O 1
ATOM 850 N N . ARG A 1 102 ? 14.349 -1.524 -28.991 1.00 87.88 102 ARG A N 1
ATOM 851 C CA . ARG A 1 102 ? 13.055 -0.857 -28.772 1.00 87.88 102 ARG A CA 1
ATOM 852 C C . ARG A 1 102 ? 13.008 -0.149 -27.412 1.00 87.88 102 ARG A C 1
ATOM 854 O O . ARG A 1 102 ? 12.590 1.011 -27.344 1.00 87.88 102 ARG A O 1
ATOM 861 N N . ARG A 1 103 ? 13.488 -0.796 -26.340 1.00 85.88 103 ARG A N 1
ATOM 862 C CA . ARG A 1 103 ? 13.583 -0.195 -24.993 1.00 85.88 103 ARG A CA 1
ATOM 863 C C . ARG A 1 103 ? 14.521 1.017 -24.978 1.00 85.88 103 ARG A C 1
ATOM 865 O O . ARG A 1 103 ? 14.135 2.063 -24.449 1.00 85.88 103 ARG A O 1
ATOM 872 N N . ARG A 1 104 ? 15.699 0.927 -25.613 1.00 88.69 104 ARG A N 1
ATOM 873 C CA . ARG A 1 104 ? 16.657 2.046 -25.739 1.00 88.69 104 ARG A CA 1
ATOM 874 C C . ARG A 1 104 ? 16.040 3.245 -26.466 1.00 88.69 104 ARG A C 1
ATOM 876 O O . ARG A 1 104 ? 16.087 4.359 -25.944 1.00 88.69 104 ARG A O 1
ATOM 883 N N . LYS A 1 105 ? 15.376 3.022 -27.610 1.00 93.38 105 LYS A N 1
ATOM 884 C CA . LYS A 1 105 ? 14.664 4.082 -28.353 1.00 93.38 105 LYS A CA 1
ATOM 885 C C . LYS A 1 105 ? 13.576 4.744 -27.497 1.00 93.38 105 LYS A C 1
ATOM 887 O O . LYS A 1 105 ? 13.487 5.971 -27.464 1.00 93.38 105 LYS A O 1
ATOM 892 N N . LYS A 1 106 ? 12.785 3.963 -26.749 1.00 92.56 106 LYS A N 1
ATOM 893 C CA . LYS A 1 106 ? 11.738 4.495 -25.852 1.00 92.56 106 LYS A CA 1
ATOM 894 C C . LYS A 1 106 ? 12.322 5.351 -24.721 1.00 92.56 106 LYS A C 1
ATOM 896 O O . LYS A 1 106 ? 11.769 6.412 -24.431 1.00 92.56 106 LYS A O 1
ATOM 901 N N . ARG A 1 107 ? 13.442 4.931 -24.115 1.00 91.31 107 ARG A N 1
ATOM 902 C CA . ARG A 1 107 ? 14.168 5.722 -23.102 1.00 91.31 107 ARG A CA 1
ATOM 903 C C . ARG A 1 107 ? 14.664 7.051 -23.677 1.00 91.31 107 ARG A C 1
ATOM 905 O O . ARG A 1 107 ? 14.369 8.088 -23.090 1.00 91.31 107 ARG A O 1
ATOM 912 N N . LYS A 1 108 ? 15.293 7.036 -24.860 1.00 94.38 108 LYS A N 1
ATOM 913 C CA . LYS A 1 108 ? 15.742 8.259 -25.554 1.00 94.38 108 LYS A CA 1
ATOM 914 C C . LYS A 1 108 ? 14.577 9.220 -25.816 1.00 94.38 108 LYS A C 1
ATOM 916 O O . LYS A 1 108 ? 14.663 10.391 -25.469 1.00 94.38 108 LYS A O 1
ATOM 921 N N . ARG A 1 109 ? 13.442 8.724 -26.327 1.00 93.81 109 ARG A N 1
ATOM 922 C CA . ARG A 1 109 ? 12.233 9.546 -26.546 1.00 93.81 109 ARG A CA 1
ATOM 923 C C . ARG A 1 109 ? 11.697 10.172 -25.253 1.00 93.81 109 ARG A C 1
ATOM 925 O O . ARG A 1 109 ? 11.321 11.339 -25.262 1.00 93.81 109 ARG A O 1
ATOM 932 N N . LYS A 1 110 ? 11.670 9.425 -24.139 1.00 91.81 110 LYS A N 1
ATOM 933 C CA . LYS A 1 110 ? 11.263 9.970 -22.829 1.00 91.81 110 LYS A CA 1
ATOM 934 C C . LYS A 1 110 ? 12.218 11.059 -22.335 1.00 91.81 110 LYS A C 1
ATOM 936 O O . LYS A 1 110 ? 11.739 12.066 -21.828 1.00 91.81 110 LYS A O 1
ATOM 941 N N . PHE A 1 111 ? 13.527 10.868 -22.496 1.00 93.00 111 PHE A N 1
ATOM 942 C CA . PHE A 1 111 ? 14.529 11.872 -22.132 1.00 93.00 111 PHE A CA 1
ATOM 943 C C . PHE A 1 111 ? 14.326 13.175 -22.916 1.00 93.00 111 PHE A C 1
ATOM 945 O O . PHE A 1 111 ? 14.183 14.232 -22.310 1.00 93.00 111 PHE A O 1
ATOM 952 N N . MET A 1 112 ? 14.179 13.086 -24.242 1.00 92.38 112 MET A N 1
ATOM 953 C CA . MET A 1 112 ? 13.933 14.264 -25.086 1.00 92.38 112 MET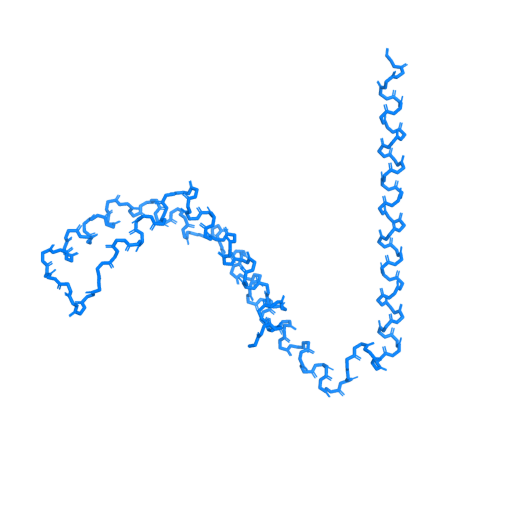 A CA 1
ATOM 954 C C . MET A 1 112 ? 12.617 14.969 -24.730 1.00 92.38 112 MET A C 1
ATOM 956 O O . MET A 1 112 ? 12.567 16.192 -24.674 1.00 92.38 112 MET A O 1
ATOM 960 N N . ARG A 1 113 ? 11.550 14.214 -24.426 1.00 90.69 113 ARG A N 1
ATOM 961 C CA . ARG A 1 113 ? 10.275 14.794 -23.970 1.00 90.69 113 ARG A CA 1
ATOM 962 C C . ARG A 1 113 ? 10.421 15.595 -22.675 1.00 90.69 113 ARG A C 1
ATOM 964 O O . ARG A 1 113 ? 9.838 16.666 -22.581 1.00 90.69 113 ARG A O 1
ATOM 971 N N . ARG A 1 114 ? 11.195 15.095 -21.705 1.00 89.81 114 ARG A N 1
ATOM 972 C CA . ARG A 1 114 ? 11.469 15.811 -20.446 1.00 89.81 114 ARG A CA 1
ATOM 973 C C . ARG A 1 114 ? 12.285 17.079 -20.684 1.00 89.81 114 ARG A C 1
ATOM 975 O O . ARG A 1 114 ? 11.901 18.126 -20.190 1.00 89.81 114 ARG A O 1
ATOM 982 N N . GLN A 1 115 ? 13.336 17.000 -21.502 1.00 87.06 115 GLN A N 1
ATOM 983 C CA . GLN A 1 115 ? 14.136 18.168 -21.891 1.00 87.06 115 GLN A CA 1
ATOM 984 C C . GLN A 1 115 ? 13.268 19.254 -22.540 1.00 87.06 115 GLN A C 1
ATOM 986 O O . GLN A 1 115 ? 13.346 20.420 -22.171 1.00 87.06 115 GLN A O 1
ATOM 991 N N . ASN A 1 116 ? 12.388 18.868 -23.466 1.00 87.31 116 ASN A N 1
ATOM 992 C CA . ASN A 1 116 ? 11.498 19.814 -24.135 1.00 87.31 116 ASN A CA 1
ATOM 993 C C . ASN A 1 116 ? 10.434 20.389 -23.190 1.00 87.31 116 ASN A C 1
ATOM 995 O O . ASN A 1 116 ? 10.103 21.563 -23.312 1.00 87.31 116 ASN A O 1
ATOM 999 N N . ALA A 1 117 ? 9.909 19.596 -22.252 1.00 85.94 117 ALA A N 1
ATOM 1000 C CA . ALA A 1 117 ? 8.992 20.092 -21.226 1.00 85.94 117 ALA A CA 1
ATOM 1001 C C . ALA A 1 117 ? 9.680 21.114 -20.307 1.00 85.94 117 ALA A C 1
ATOM 1003 O O . ALA A 1 117 ? 9.129 2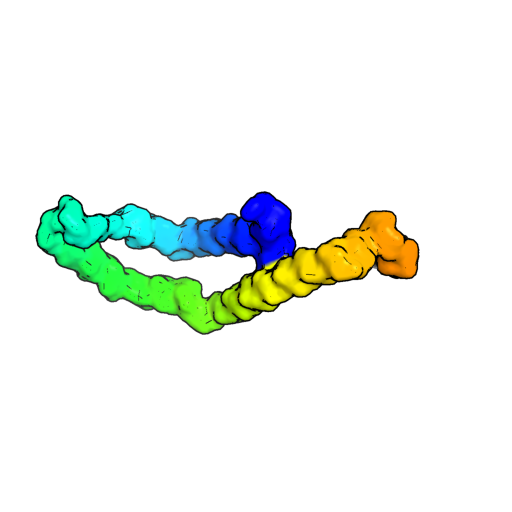2.184 -20.081 1.00 85.94 117 ALA A O 1
ATOM 1004 N N . ASN A 1 118 ? 10.909 20.834 -19.865 1.00 81.19 118 ASN A N 1
ATOM 1005 C CA . ASN A 1 118 ? 11.688 21.747 -19.026 1.00 81.19 118 ASN A CA 1
ATOM 1006 C C . ASN A 1 118 ? 12.040 23.046 -19.762 1.00 81.19 118 ASN A C 1
ATOM 1008 O O . ASN A 1 118 ? 11.899 24.123 -19.194 1.00 81.19 118 ASN A O 1
ATOM 1012 N N . LYS A 1 119 ? 12.429 22.960 -21.043 1.00 81.12 119 LYS A N 1
ATOM 1013 C CA . LYS A 1 119 ? 12.639 24.144 -21.891 1.00 81.12 119 LYS A CA 1
ATOM 1014 C C . LYS A 1 119 ? 11.370 24.983 -22.016 1.00 81.12 119 LYS A C 1
ATOM 1016 O O . LYS A 1 119 ? 11.446 26.196 -21.889 1.00 81.12 119 LYS A O 1
ATOM 1021 N N . LYS A 1 120 ? 10.212 24.347 -22.234 1.00 78.12 120 LYS A N 1
ATOM 1022 C CA . LYS A 1 120 ? 8.925 25.051 -22.283 1.00 78.12 120 LYS A CA 1
ATOM 1023 C C . LYS A 1 120 ? 8.638 25.768 -20.969 1.00 78.12 120 LYS A C 1
ATOM 1025 O O . LYS A 1 120 ? 8.412 26.961 -21.022 1.00 78.12 120 LYS A O 1
ATOM 1030 N N . ILE A 1 121 ? 8.732 25.076 -19.829 1.00 78.75 121 ILE A N 1
ATOM 1031 C CA . ILE A 1 121 ? 8.522 25.671 -18.496 1.00 78.75 121 ILE A CA 1
ATOM 1032 C C . ILE A 1 121 ? 9.427 26.891 -18.295 1.00 78.75 121 ILE A C 1
ATOM 1034 O O . ILE A 1 121 ? 8.939 27.942 -17.901 1.00 78.75 121 ILE A O 1
ATOM 1038 N N . HIS A 1 122 ? 10.716 26.778 -18.627 1.00 76.69 122 HIS A N 1
ATOM 1039 C CA . HIS A 1 122 ? 11.667 27.880 -18.486 1.00 76.69 122 HIS A CA 1
ATOM 1040 C C . HIS A 1 122 ? 11.294 29.102 -19.339 1.00 76.69 122 HIS A C 1
ATOM 1042 O O . HIS A 1 122 ? 11.324 30.224 -18.843 1.00 76.69 122 HIS A O 1
ATOM 1048 N N . VAL A 1 123 ? 10.884 28.887 -20.594 1.00 75.19 123 VAL A N 1
ATOM 1049 C CA . VAL A 1 123 ? 10.404 29.962 -21.477 1.00 75.19 123 VAL A CA 1
ATOM 1050 C C . VAL A 1 123 ? 9.130 30.601 -20.924 1.00 75.19 123 VAL A C 1
ATOM 1052 O O . VAL A 1 123 ? 9.036 31.826 -20.909 1.00 75.19 123 VAL A O 1
ATOM 1055 N N . THR A 1 124 ? 8.178 29.807 -20.419 1.00 72.81 124 THR A N 1
ATOM 1056 C CA . THR A 1 124 ? 6.953 30.348 -19.817 1.00 72.81 124 THR A CA 1
ATOM 1057 C C . THR A 1 124 ? 7.274 31.222 -18.607 1.00 72.81 124 THR A C 1
ATOM 1059 O O . THR A 1 124 ? 6.788 32.341 -18.546 1.00 72.81 124 THR A O 1
ATOM 1062 N N . THR A 1 125 ? 8.147 30.771 -17.698 1.00 71.88 125 THR A N 1
ATOM 1063 C CA . THR A 1 125 ? 8.568 31.547 -16.517 1.00 71.88 125 THR A CA 1
ATOM 1064 C C . THR A 1 125 ? 9.243 32.869 -16.892 1.00 71.88 125 THR A C 1
ATOM 1066 O O . THR A 1 125 ? 9.000 33.882 -16.247 1.00 71.88 125 THR A O 1
ATOM 1069 N N . ILE A 1 126 ? 10.061 32.889 -17.950 1.00 70.75 126 ILE A N 1
ATOM 1070 C CA . ILE A 1 126 ? 10.696 34.125 -18.436 1.00 70.75 126 ILE A CA 1
ATOM 1071 C C . ILE A 1 126 ? 9.656 35.099 -19.010 1.00 70.75 126 ILE A C 1
ATOM 1073 O O . ILE A 1 126 ? 9.768 36.301 -18.786 1.00 70.75 126 ILE A O 1
ATOM 1077 N N . CYS A 1 127 ? 8.651 34.605 -19.739 1.00 63.72 127 CYS A N 1
ATOM 1078 C CA . CYS A 1 127 ? 7.562 35.440 -20.256 1.00 63.72 127 CYS A CA 1
ATOM 1079 C C . CYS A 1 127 ? 6.669 36.006 -19.143 1.00 63.72 127 CYS A C 1
ATOM 1081 O O . CYS A 1 127 ? 6.254 37.154 -19.249 1.00 63.72 127 CYS A O 1
ATOM 1083 N N . SER A 1 128 ? 6.405 35.242 -18.079 1.00 63.09 128 SER A N 1
ATOM 1084 C CA . SER A 1 128 ? 5.605 35.694 -16.931 1.00 63.09 128 SER A CA 1
ATOM 1085 C C . SER A 1 128 ? 6.252 36.834 -16.141 1.00 63.09 128 SER A C 1
ATOM 1087 O O . SER A 1 128 ? 5.541 37.635 -15.554 1.00 63.09 128 SER A O 1
ATOM 1089 N N . ASN A 1 129 ? 7.587 36.900 -16.118 1.00 64.94 129 ASN A N 1
ATOM 1090 C CA . ASN A 1 129 ? 8.353 37.873 -15.331 1.00 64.94 129 ASN A CA 1
ATOM 1091 C C . ASN A 1 129 ? 8.691 39.165 -16.109 1.00 64.94 129 ASN A C 1
ATOM 1093 O O . ASN A 1 129 ? 9.472 39.978 -15.623 1.00 64.94 129 ASN A O 1
ATOM 1097 N N . LYS A 1 130 ? 8.187 39.319 -17.342 1.00 57.78 130 LYS A N 1
ATOM 1098 C CA . LYS A 1 130 ? 8.422 40.481 -18.225 1.00 57.78 130 LYS A CA 1
ATOM 1099 C C . LYS A 1 130 ? 7.203 41.414 -18.360 1.00 57.78 130 LYS A C 1
ATOM 1101 O O . LYS A 1 130 ? 7.218 42.284 -19.227 1.00 57.78 130 LYS A O 1
ATOM 1106 N N . VAL A 1 131 ? 6.178 41.218 -17.532 1.00 47.88 131 VAL A N 1
ATOM 1107 C CA . VAL A 1 131 ? 5.020 42.110 -17.337 1.00 47.88 131 VAL A CA 1
ATOM 1108 C C . VAL A 1 131 ? 5.135 42.698 -15.940 1.00 47.88 131 VAL A C 1
ATOM 1110 O O . VAL A 1 131 ? 4.879 43.910 -15.804 1.00 47.88 131 VAL A O 1
#

Sequence (131 aa):
TKEYYDLTGSTKYSIKLQRLKDERGITPIETDMPVTKTCQATVYLTYTTYMLLHRHTLFNFYGFQRDKDRFFLYQGRQKASQTMVNMLVNGSSKYDRKQRNRRRKKRKRKFMRRQNANKKIHVTTICSNKV

Radius of gyration: 24.46 Å; chains: 1; bounding box: 39×61×59 Å

pLDDT: mean 86.23, std 8.06, range [47.88, 95.5]

Foldseek 3Di:
DVVLCVQLVVVVVVVVLVVVCVVLVVVVLPVLQDDPVPDDPVSNVVNVVVCVVCVVSVCVSPDPVCVVVVVSSVVSNVRSVVQVVCCVPVNDCVPVPVSVVVVVVVVVVVVVVVVVVVVVVVVVVVVVVPD

Organism: NCBI:txid97098